Protein AF-A0A416ZIV7-F1 (afdb_monomer_lite)

Radius of gyration: 24.16 Å; chains: 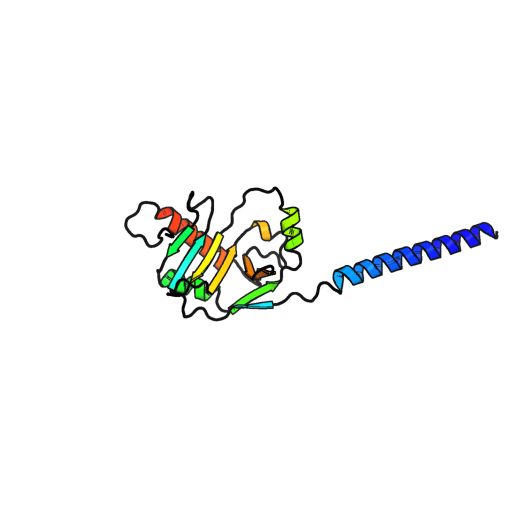1; bounding box: 69×26×75 Å

Secondary structure (DSSP, 8-state):
-HHHHHHHHHHHHHHHHHHHHHHHHHHHHHTSS-PPPEEE----TTEEEEEEE-TTTT-TT-EEEE--HHHHHHHHHHHTT-EEEE-TTHHHHHHHTTT------EEEEEEETTS-EEEEEEE-GGGTTTSGGG--EEEEETTEEEEE-S--HHHHHHHHHHHHHHHHTTT-TT-SSB---

Sequence (181 aa):
MGAERTLKKVLMIVLAIFVAAAVLVFVLTHLFRGEPRTLELGSFETAATLQIDNYPVLGPDGTRQTDDPDHIDRARAILEHATFVEWLDYDQYQKDQIGMCGGYFTGLTLYDATGKELVSVTYNPGYSDYAPNGSSVALFDGRLAYVMQGDQEELIRFADECVEEARAENGQSTNLWRFVD

pLDDT: mean 88.66, std 11.07, range [47.28, 98.5]

Foldseek 3Di:
DVVVVVVVVVVVVVVVVVVVVVVVVVCVVPVPLDAWDKDFAAAPVQFQKKKKAWPPLLHDLRIKMARDVVLVVLVRVLRHRWMWTWFSCVVVVVVVCVPVPDFTKMKIWTAGPVRHTRFIKMFGQVCQVRGPPSFRIWGDDPPIIIGTDDDCVSVVVSRVVVSVVSSVCVPPDPCSIDRDD

Structure (mmCIF, N/CA/C/O backbone):
data_AF-A0A416ZIV7-F1
#
_entry.id   AF-A0A416ZIV7-F1
#
loop_
_atom_site.group_PDB
_atom_site.id
_atom_site.type_symbol
_atom_site.label_atom_id
_atom_site.label_alt_id
_atom_site.label_comp_id
_atom_site.label_asym_id
_atom_site.label_entity_id
_atom_site.label_seq_id
_atom_site.pdbx_PDB_ins_code
_atom_site.Cartn_x
_atom_site.Cartn_y
_atom_site.Cartn_z
_atom_site.occupancy
_atom_site.B_iso_or_equiv
_atom_site.auth_seq_id
_atom_site.auth_comp_id
_atom_site.auth_asym_id
_atom_site.auth_atom_id
_atom_site.pdbx_PDB_model_num
ATOM 1 N N . MET A 1 1 ? 52.332 2.031 -46.825 1.00 60.19 1 MET A N 1
ATOM 2 C CA . MET A 1 1 ? 50.950 2.427 -47.201 1.00 60.19 1 MET A CA 1
ATOM 3 C C . MET A 1 1 ? 49.899 1.315 -47.067 1.00 60.19 1 MET A C 1
ATOM 5 O O . MET A 1 1 ? 48.772 1.639 -46.719 1.00 60.19 1 MET A O 1
ATOM 9 N N . GLY A 1 2 ? 50.208 0.031 -47.317 1.00 71.00 2 GLY A N 1
ATOM 10 C CA . GLY A 1 2 ? 49.221 -1.065 -47.214 1.00 71.00 2 GLY A CA 1
ATOM 11 C C . GLY A 1 2 ? 48.802 -1.437 -45.782 1.00 71.00 2 GLY A C 1
ATOM 12 O O . GLY A 1 2 ? 4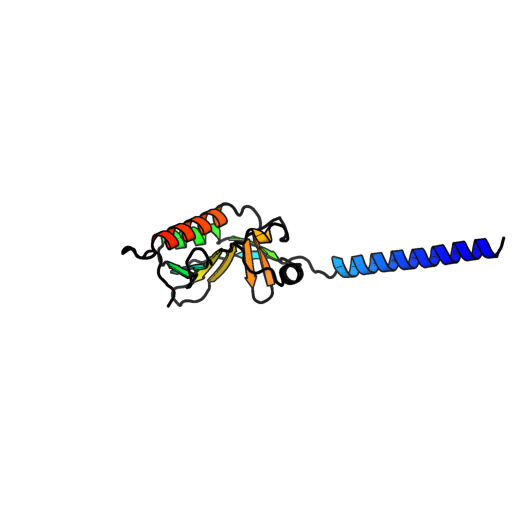7.612 -1.522 -45.503 1.00 71.00 2 GLY A O 1
ATOM 13 N N . ALA A 1 3 ? 49.761 -1.582 -44.861 1.00 72.75 3 ALA A N 1
ATOM 14 C CA . ALA A 1 3 ? 49.501 -2.025 -43.484 1.00 72.75 3 ALA A CA 1
ATOM 15 C C . ALA A 1 3 ? 48.630 -1.049 -42.669 1.00 72.75 3 ALA A C 1
ATOM 17 O O . ALA A 1 3 ? 47.705 -1.472 -41.987 1.00 72.75 3 ALA A O 1
ATOM 18 N N . GLU A 1 4 ? 48.859 0.261 -42.799 1.00 81.62 4 GLU A N 1
ATOM 19 C CA . GLU A 1 4 ? 48.069 1.294 -42.110 1.00 81.62 4 GLU A CA 1
ATOM 20 C C . GLU A 1 4 ? 46.610 1.333 -42.600 1.00 81.62 4 GLU A C 1
ATOM 22 O O . GLU A 1 4 ? 45.676 1.494 -41.815 1.00 81.62 4 GLU A O 1
ATOM 27 N N . ARG A 1 5 ? 46.395 1.120 -43.906 1.00 81.94 5 ARG A N 1
ATOM 28 C CA . ARG A 1 5 ? 45.055 1.028 -44.500 1.00 81.94 5 ARG A CA 1
ATOM 29 C C . ARG A 1 5 ? 44.322 -0.229 -44.027 1.00 81.94 5 ARG A C 1
ATOM 31 O O . ARG A 1 5 ? 43.118 -0.169 -43.791 1.00 81.94 5 ARG A O 1
ATOM 38 N N . THR A 1 6 ? 45.032 -1.345 -43.875 1.00 86.88 6 THR A N 1
ATOM 39 C CA . THR A 1 6 ? 44.481 -2.587 -43.315 1.00 86.88 6 THR A CA 1
ATOM 40 C C . THR A 1 6 ? 44.135 -2.422 -41.837 1.00 86.88 6 THR A C 1
ATOM 42 O O . THR A 1 6 ? 43.030 -2.776 -41.442 1.00 86.88 6 THR A O 1
ATOM 45 N N . LEU A 1 7 ? 45.012 -1.803 -41.040 1.00 86.56 7 LEU A N 1
ATOM 46 C CA . LEU A 1 7 ? 44.772 -1.545 -39.618 1.00 86.56 7 LEU A CA 1
ATOM 47 C C . LEU A 1 7 ? 43.540 -0.656 -39.392 1.00 86.56 7 LEU A C 1
ATOM 49 O O . LEU A 1 7 ? 42.689 -0.992 -38.573 1.00 86.56 7 LEU A O 1
ATOM 53 N N . LYS A 1 8 ? 43.389 0.427 -40.168 1.00 86.81 8 LYS A N 1
ATOM 54 C CA . LYS A 1 8 ? 42.203 1.305 -40.110 1.00 86.81 8 LYS A CA 1
ATOM 55 C C . LYS A 1 8 ? 40.904 0.556 -40.430 1.00 86.81 8 LYS A C 1
ATOM 57 O O . LYS A 1 8 ? 39.900 0.768 -39.757 1.00 86.81 8 LYS A O 1
ATOM 62 N N . LYS A 1 9 ? 40.925 -0.348 -41.417 1.00 87.44 9 LYS A N 1
ATOM 63 C CA . LYS A 1 9 ? 39.764 -1.188 -41.763 1.00 87.44 9 LYS A CA 1
ATOM 64 C C . LYS A 1 9 ? 39.413 -2.172 -40.650 1.00 87.44 9 LYS A C 1
ATOM 66 O O . LYS A 1 9 ? 38.244 -2.282 -40.301 1.00 87.44 9 LYS A O 1
ATOM 71 N N . VAL A 1 10 ? 40.410 -2.855 -40.086 1.00 88.62 10 VAL A N 1
ATOM 72 C CA . VAL A 1 10 ? 40.201 -3.787 -38.968 1.00 88.62 10 VAL A CA 1
ATOM 73 C C . VAL A 1 10 ? 39.629 -3.047 -37.760 1.00 88.62 10 VAL A C 1
ATOM 75 O O . VAL A 1 10 ? 38.642 -3.498 -37.191 1.00 88.62 10 VAL A O 1
ATOM 78 N N . LEU A 1 11 ? 40.173 -1.873 -37.427 1.00 91.12 11 LEU A N 1
ATOM 79 C CA . LEU A 1 11 ? 39.678 -1.055 -36.320 1.00 91.12 11 LEU A CA 1
ATOM 80 C C . LEU A 1 11 ? 38.223 -0.611 -36.531 1.00 91.12 11 LEU A C 1
ATOM 82 O O . LEU A 1 11 ? 37.420 -0.716 -35.610 1.00 91.12 11 LEU A O 1
ATOM 86 N N . MET A 1 12 ? 37.864 -0.166 -37.740 1.00 91.44 12 MET A N 1
ATOM 87 C CA . MET A 1 12 ? 36.476 0.181 -38.070 1.00 91.44 12 MET A CA 1
ATOM 88 C C . MET A 1 12 ? 35.523 -1.009 -37.930 1.00 91.44 12 MET A C 1
ATOM 90 O O . MET A 1 12 ? 34.422 -0.837 -37.418 1.00 91.44 12 MET A O 1
ATOM 94 N N . ILE A 1 13 ? 35.930 -2.203 -38.372 1.00 93.00 13 ILE A N 1
ATOM 95 C CA . ILE A 1 13 ? 35.107 -3.417 -38.260 1.00 93.00 13 ILE A CA 1
ATOM 96 C C . ILE A 1 13 ? 34.904 -3.783 -36.790 1.00 93.00 13 ILE A C 1
ATOM 98 O O . ILE A 1 13 ? 33.777 -4.032 -36.374 1.00 93.00 13 ILE A O 1
ATOM 102 N N . VAL A 1 14 ? 35.975 -3.769 -35.993 1.00 92.31 14 VAL A N 1
ATOM 103 C CA . VAL A 1 14 ? 35.899 -4.043 -34.553 1.00 92.31 14 VAL A CA 1
ATOM 104 C C . VAL A 1 14 ? 34.982 -3.031 -33.865 1.00 92.31 14 VAL A C 1
ATOM 106 O O . VAL A 1 14 ? 34.086 -3.433 -33.128 1.00 92.31 14 VAL A O 1
ATOM 109 N N . LEU A 1 15 ? 35.129 -1.735 -34.159 1.00 94.38 15 LEU A N 1
ATOM 110 C CA . LEU A 1 15 ? 34.261 -0.693 -33.610 1.00 94.38 15 LEU A CA 1
ATOM 111 C C . LEU A 1 15 ? 32.791 -0.911 -33.995 1.00 94.38 15 LEU A C 1
ATOM 113 O O . LEU A 1 15 ? 31.919 -0.818 -33.138 1.00 94.38 15 LEU A O 1
ATOM 117 N N . ALA A 1 16 ? 32.510 -1.243 -35.258 1.00 93.75 16 ALA A N 1
ATOM 118 C CA . ALA A 1 16 ? 31.152 -1.516 -35.720 1.00 93.75 16 ALA A CA 1
ATOM 119 C C . ALA A 1 16 ? 30.525 -2.721 -35.000 1.00 93.75 16 ALA A C 1
ATOM 121 O O . ALA A 1 16 ? 29.353 -2.668 -34.637 1.00 93.75 16 ALA A O 1
ATOM 122 N N . ILE A 1 17 ? 31.307 -3.774 -34.739 1.00 94.25 17 ILE A N 1
ATOM 123 C CA . ILE A 1 17 ? 30.858 -4.938 -33.962 1.00 94.25 17 ILE A CA 1
ATOM 124 C C . ILE A 1 17 ? 30.543 -4.534 -32.518 1.00 94.25 17 ILE A C 1
ATOM 126 O O . ILE A 1 17 ? 29.489 -4.903 -32.010 1.00 94.25 17 ILE A O 1
ATOM 130 N N . PHE A 1 18 ? 31.410 -3.751 -31.868 1.00 94.19 18 PHE A N 1
ATOM 131 C CA . PHE A 1 18 ? 31.161 -3.271 -30.505 1.00 94.19 18 PHE A CA 1
ATOM 132 C C . PHE A 1 18 ? 29.899 -2.412 -30.417 1.00 94.19 18 PHE A C 1
ATOM 134 O O . PHE A 1 18 ? 29.087 -2.612 -29.517 1.00 94.19 18 PHE A O 1
ATOM 141 N N . VAL A 1 19 ? 29.701 -1.497 -31.369 1.00 93.69 19 VAL A N 1
ATOM 142 C CA . VAL A 1 19 ? 28.487 -0.674 -31.436 1.00 93.69 19 VAL A CA 1
ATOM 143 C C . VAL A 1 19 ? 27.255 -1.553 -31.652 1.00 93.69 19 VAL A C 1
ATOM 145 O O . VAL A 1 19 ? 26.279 -1.411 -30.923 1.00 93.69 19 VAL A O 1
ATOM 148 N N . ALA A 1 20 ? 27.301 -2.500 -32.591 1.00 93.31 20 ALA A N 1
ATOM 149 C CA . ALA A 1 20 ? 26.186 -3.409 -32.848 1.00 93.31 20 ALA A CA 1
ATOM 150 C C . ALA A 1 20 ? 25.850 -4.280 -31.626 1.00 93.31 20 ALA A C 1
ATOM 152 O O . ALA A 1 20 ? 24.677 -4.459 -31.312 1.00 93.31 20 ALA A O 1
ATOM 153 N N . ALA A 1 21 ? 26.859 -4.776 -30.905 1.00 91.44 21 ALA A N 1
ATOM 154 C CA . ALA A 1 21 ? 26.667 -5.540 -29.677 1.00 91.44 21 ALA A CA 1
ATOM 155 C C . ALA A 1 21 ? 26.062 -4.682 -28.556 1.00 91.44 21 ALA A C 1
ATOM 157 O O . ALA A 1 21 ? 25.136 -5.130 -27.888 1.00 91.44 21 ALA A O 1
ATOM 158 N N . ALA A 1 22 ? 26.525 -3.441 -28.379 1.00 88.25 22 ALA A N 1
ATOM 159 C CA . ALA A 1 22 ? 25.962 -2.519 -27.394 1.00 88.25 22 ALA A CA 1
ATOM 160 C C . ALA A 1 22 ? 24.497 -2.175 -27.706 1.00 88.25 22 ALA A C 1
ATOM 162 O O . ALA A 1 22 ? 23.656 -2.205 -26.811 1.00 88.25 22 ALA A O 1
ATOM 163 N N . VAL A 1 23 ? 24.172 -1.921 -28.980 1.00 87.94 23 VAL A N 1
ATOM 164 C CA . VAL A 1 23 ? 22.788 -1.699 -29.427 1.00 87.94 23 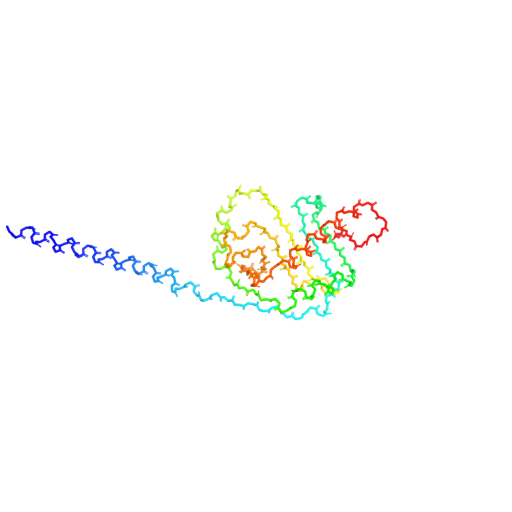VAL A CA 1
ATOM 165 C C . VAL A 1 23 ? 21.943 -2.950 -29.216 1.00 87.94 23 VAL A C 1
ATOM 167 O O . VAL A 1 23 ? 20.822 -2.846 -28.732 1.00 87.94 23 VAL A O 1
ATOM 170 N N . LEU A 1 24 ? 22.471 -4.135 -29.526 1.00 86.38 24 LEU A N 1
ATOM 171 C CA . LEU A 1 24 ? 21.759 -5.389 -29.306 1.00 86.38 24 LEU A CA 1
ATOM 172 C C . LEU A 1 24 ? 21.481 -5.615 -27.818 1.00 86.38 24 LEU A C 1
ATOM 174 O O . LEU A 1 24 ? 20.365 -5.971 -27.473 1.00 86.38 24 LEU A O 1
ATOM 178 N N . VAL A 1 25 ? 22.449 -5.368 -26.936 1.00 84.06 25 VAL A N 1
ATOM 179 C CA . VAL A 1 25 ? 22.246 -5.448 -25.482 1.00 84.06 25 VAL A CA 1
ATOM 180 C C . VAL A 1 25 ? 21.217 -4.418 -25.023 1.00 84.06 25 VAL A C 1
ATOM 182 O O . VAL A 1 25 ? 20.326 -4.764 -24.256 1.00 84.06 25 VAL A O 1
ATOM 185 N N . PHE A 1 26 ? 21.280 -3.180 -25.516 1.00 80.62 26 PHE A N 1
ATOM 186 C CA . PHE A 1 26 ? 20.286 -2.148 -25.216 1.00 80.62 26 PHE A CA 1
ATOM 187 C C . PHE A 1 26 ? 18.874 -2.584 -25.634 1.00 80.62 26 PHE A C 1
ATOM 189 O O . PHE A 1 26 ? 17.956 -2.552 -24.823 1.00 80.62 26 PHE A O 1
ATOM 196 N N . VAL A 1 27 ? 18.710 -3.086 -26.860 1.00 77.56 27 VAL A N 1
ATOM 197 C CA . VAL A 1 27 ? 17.438 -3.628 -27.360 1.00 77.56 27 VAL A CA 1
ATOM 198 C C . VAL A 1 27 ? 16.994 -4.833 -26.529 1.00 77.56 27 VAL A C 1
ATOM 200 O O . VAL A 1 27 ? 15.846 -4.896 -26.108 1.00 77.56 27 VAL A O 1
ATOM 203 N N . LEU A 1 28 ? 17.893 -5.770 -26.231 1.00 76.44 28 LEU A N 1
ATOM 204 C CA . LEU A 1 28 ? 17.561 -6.959 -25.448 1.00 76.44 28 LEU A CA 1
ATOM 205 C C . LEU A 1 28 ? 17.119 -6.609 -24.022 1.00 76.44 28 LEU A C 1
ATOM 207 O O . LEU A 1 28 ? 16.232 -7.256 -23.480 1.00 76.44 28 LEU A O 1
ATOM 211 N N . THR A 1 29 ? 17.709 -5.575 -23.428 1.00 69.12 29 THR A N 1
ATOM 212 C CA . THR A 1 29 ? 17.412 -5.155 -22.051 1.00 69.12 29 THR A CA 1
ATOM 213 C C . THR A 1 29 ? 16.216 -4.217 -21.944 1.00 69.12 29 THR A C 1
ATOM 215 O O . THR A 1 29 ? 15.511 -4.276 -20.946 1.00 69.12 29 THR A O 1
ATOM 218 N N . HIS A 1 30 ? 15.959 -3.366 -22.939 1.00 66.25 30 HIS A N 1
ATOM 219 C CA . HIS A 1 30 ? 14.890 -2.364 -22.866 1.00 66.25 30 HIS A CA 1
ATOM 220 C C . HIS A 1 30 ? 13.619 -2.800 -23.599 1.00 66.25 30 HIS A C 1
ATOM 222 O O . HIS A 1 30 ? 12.524 -2.489 -23.151 1.00 66.25 30 HIS A O 1
ATOM 228 N N . LEU A 1 31 ? 13.744 -3.539 -24.704 1.00 65.19 31 LEU A N 1
ATOM 229 C CA . LEU A 1 31 ? 12.612 -3.892 -25.569 1.00 65.19 31 LEU A CA 1
ATOM 230 C C . LEU A 1 31 ? 11.917 -5.196 -25.137 1.00 65.19 31 LEU A C 1
ATOM 232 O O . LEU A 1 31 ? 10.744 -5.384 -25.438 1.00 65.19 31 LEU A O 1
ATOM 236 N N . PHE A 1 32 ? 12.605 -6.078 -24.399 1.00 63.88 32 PHE A N 1
ATOM 237 C CA . PHE A 1 32 ? 12.021 -7.317 -23.852 1.00 63.88 32 PHE A CA 1
ATOM 238 C C . PHE A 1 32 ? 11.562 -7.206 -22.395 1.00 63.88 32 PHE A C 1
ATOM 240 O O . PHE A 1 32 ? 11.036 -8.179 -21.862 1.00 63.88 32 PHE A O 1
ATOM 247 N N . ARG A 1 33 ? 11.734 -6.046 -21.747 1.00 67.12 33 ARG A N 1
ATOM 248 C CA . ARG A 1 33 ? 11.276 -5.823 -20.364 1.00 67.12 33 ARG A CA 1
ATOM 249 C C . ARG A 1 33 ? 9.747 -5.842 -20.215 1.00 67.12 33 ARG A C 1
ATOM 251 O O . ARG A 1 33 ? 9.264 -5.946 -19.096 1.00 67.12 33 ARG A O 1
ATOM 258 N N . GLY A 1 34 ? 9.009 -5.827 -21.330 1.00 71.38 34 GLY A N 1
ATOM 259 C CA . GLY A 1 34 ? 7.554 -5.700 -21.337 1.00 71.38 34 GLY A CA 1
ATOM 260 C C . GLY A 1 34 ? 7.123 -4.280 -20.976 1.00 71.38 34 GLY A C 1
ATOM 261 O O . GLY A 1 34 ? 7.896 -3.507 -20.410 1.00 71.38 34 GLY A O 1
ATOM 262 N N . GLU A 1 35 ? 5.901 -3.910 -21.344 1.00 82.94 35 GLU A N 1
ATOM 263 C CA . GLU A 1 35 ? 5.312 -2.685 -20.805 1.00 82.94 35 GLU A CA 1
ATOM 264 C C . GLU A 1 35 ? 4.870 -2.942 -19.357 1.00 82.94 35 GLU A C 1
ATOM 266 O O . GLU A 1 35 ? 4.320 -4.017 -19.086 1.00 82.94 35 GLU A O 1
ATOM 271 N N . PRO A 1 36 ? 5.109 -1.996 -18.427 1.00 89.25 36 PRO A N 1
ATOM 272 C CA . PRO A 1 36 ? 4.627 -2.124 -17.061 1.00 89.25 36 PRO A CA 1
ATOM 273 C C . PRO A 1 36 ? 3.116 -2.338 -17.047 1.00 89.25 36 PRO A C 1
ATOM 275 O O . PRO A 1 36 ? 2.371 -1.602 -17.698 1.00 89.25 36 PRO A O 1
ATOM 278 N N . ARG A 1 37 ? 2.647 -3.329 -16.291 1.00 93.12 37 ARG A N 1
ATOM 279 C CA . ARG A 1 37 ? 1.209 -3.535 -16.112 1.00 93.12 37 ARG A CA 1
ATOM 280 C C . ARG A 1 37 ? 0.618 -2.452 -15.219 1.00 93.12 37 ARG A C 1
ATOM 282 O O . ARG A 1 37 ? 1.233 -2.046 -14.237 1.00 93.12 37 ARG A O 1
ATOM 289 N N . THR A 1 38 ? -0.605 -2.046 -15.527 1.00 94.69 38 THR A N 1
ATOM 290 C CA . THR A 1 38 ? -1.406 -1.165 -14.674 1.00 94.69 38 THR A CA 1
ATOM 291 C C . THR A 1 38 ? -2.454 -1.990 -13.937 1.00 94.69 38 THR A C 1
ATOM 293 O O . THR A 1 38 ? -3.080 -2.871 -14.527 1.00 94.69 38 THR A O 1
ATOM 296 N N . LEU A 1 39 ? -2.629 -1.703 -12.652 1.00 95.00 39 LEU A N 1
ATOM 297 C CA . LEU A 1 39 ? -3.641 -2.284 -11.782 1.00 95.00 39 LEU A CA 1
ATOM 298 C C . LEU A 1 39 ? -4.507 -1.150 -11.236 1.00 95.00 39 LEU A C 1
ATOM 300 O O . LEU A 1 39 ? -4.010 -0.290 -10.519 1.00 95.00 39 LEU A O 1
ATOM 304 N N . GLU A 1 40 ? -5.793 -1.150 -11.563 1.00 97.12 40 GLU A N 1
ATOM 305 C CA . GLU A 1 40 ? -6.770 -0.256 -10.938 1.00 97.12 40 GLU A CA 1
ATOM 306 C C . GLU A 1 40 ? -7.501 -1.025 -9.842 1.00 97.12 40 GLU A C 1
ATOM 308 O O . GLU A 1 40 ? -8.036 -2.111 -10.086 1.00 97.12 40 GLU A O 1
ATOM 313 N N . LEU A 1 41 ? -7.496 -0.483 -8.625 1.00 97.00 41 LEU A N 1
ATOM 314 C CA . LEU A 1 41 ? -8.197 -1.096 -7.508 1.00 97.00 41 LEU A CA 1
ATOM 315 C C . LEU A 1 41 ? -9.713 -0.966 -7.678 1.00 97.00 41 LEU A C 1
ATOM 317 O O . LEU A 1 41 ? -10.240 0.071 -8.088 1.00 97.00 41 LEU A O 1
ATOM 321 N N . GLY A 1 42 ? -10.406 -2.060 -7.364 1.00 96.19 42 GLY A N 1
ATOM 322 C CA . GLY A 1 42 ? -11.861 -2.133 -7.385 1.00 96.19 42 GLY A CA 1
ATOM 323 C C . GLY A 1 42 ? -12.501 -1.522 -6.139 1.00 96.19 42 GLY A C 1
ATOM 324 O O . GLY A 1 42 ? -11.898 -0.727 -5.426 1.00 96.19 42 GLY A O 1
ATOM 325 N N . SER A 1 43 ? -13.745 -1.923 -5.887 1.00 95.88 43 SER A N 1
ATOM 326 C CA . SER A 1 43 ? -14.472 -1.569 -4.668 1.00 95.88 43 SER A CA 1
ATOM 327 C C . SER A 1 43 ? -14.154 -2.537 -3.526 1.00 95.88 43 SER A C 1
ATOM 329 O O . SER A 1 43 ? -13.963 -3.736 -3.752 1.00 95.88 43 SER A O 1
ATOM 331 N N . PHE A 1 44 ? -14.177 -2.022 -2.298 1.00 97.56 44 PHE A N 1
ATOM 332 C CA . PHE A 1 44 ? -13.981 -2.765 -1.058 1.00 97.56 44 PHE A CA 1
ATOM 333 C C . PHE A 1 44 ? -15.219 -2.670 -0.147 1.00 97.56 44 PHE A C 1
ATOM 335 O O . PHE A 1 44 ? -15.095 -2.637 1.072 1.00 97.56 44 PHE A O 1
ATOM 342 N N . GLU A 1 45 ? -16.428 -2.644 -0.723 1.00 95.62 45 GLU A N 1
ATOM 343 C CA . GLU A 1 45 ? -17.716 -2.563 -0.001 1.00 95.62 45 GLU A CA 1
ATOM 344 C C . GLU A 1 45 ? -17.910 -3.597 1.117 1.00 95.62 45 GLU A C 1
ATOM 346 O O . GLU A 1 45 ? -18.675 -3.361 2.049 1.00 95.62 45 GLU A O 1
ATOM 351 N N . THR A 1 46 ? -17.237 -4.745 1.036 1.00 97.50 46 THR A N 1
ATOM 352 C CA . THR A 1 46 ? -17.313 -5.804 2.049 1.00 97.50 46 THR A CA 1
ATOM 353 C C . THR A 1 46 ? -16.286 -5.657 3.169 1.00 97.50 46 THR A C 1
ATOM 355 O O . THR A 1 46 ? -16.209 -6.551 4.013 1.00 97.50 46 THR A O 1
ATOM 358 N N . ALA A 1 47 ? -15.465 -4.602 3.162 1.00 98.06 47 ALA A N 1
ATOM 359 C CA . ALA A 1 47 ? -14.459 -4.384 4.192 1.00 98.06 47 ALA A CA 1
ATOM 360 C C . ALA A 1 47 ? -15.123 -4.229 5.565 1.00 98.06 47 ALA A C 1
ATOM 362 O O . ALA A 1 47 ? -16.092 -3.491 5.726 1.00 98.06 47 ALA A O 1
ATOM 363 N N . ALA A 1 48 ? -14.591 -4.956 6.539 1.00 97.88 48 ALA A N 1
ATOM 364 C CA . ALA A 1 48 ? -15.109 -5.017 7.901 1.00 97.88 48 ALA A CA 1
ATOM 365 C C . ALA A 1 48 ? -14.027 -4.774 8.958 1.00 97.88 48 ALA A C 1
ATOM 367 O O . ALA A 1 48 ? -14.363 -4.448 10.091 1.00 97.88 48 ALA A O 1
ATOM 368 N N . THR A 1 49 ? -12.752 -4.910 8.587 1.00 97.94 49 THR A N 1
ATOM 369 C CA . THR A 1 49 ? -11.617 -4.684 9.482 1.00 97.94 49 THR A CA 1
ATOM 370 C C . THR A 1 49 ? -10.498 -3.982 8.721 1.00 97.94 49 THR A C 1
ATOM 372 O O . THR A 1 49 ? -10.164 -4.367 7.596 1.00 97.94 49 THR A O 1
ATOM 375 N N . LEU A 1 50 ? -9.896 -2.979 9.355 1.00 97.94 50 LEU A N 1
ATOM 376 C CA . LEU A 1 50 ? -8.648 -2.354 8.931 1.00 97.94 50 LEU A CA 1
ATOM 377 C C . LEU A 1 50 ? -7.522 -2.817 9.856 1.00 97.94 50 LEU A C 1
ATOM 379 O O . LEU A 1 50 ? -7.628 -2.708 11.074 1.00 97.94 50 LEU A O 1
ATOM 383 N N . GLN A 1 51 ? -6.431 -3.303 9.279 1.00 96.88 51 GLN A N 1
ATOM 384 C CA . GLN A 1 51 ? -5.198 -3.619 9.984 1.00 96.88 51 GLN A CA 1
ATOM 385 C C . GLN A 1 51 ? -4.106 -2.624 9.616 1.00 96.88 51 GLN A C 1
ATOM 387 O O . GLN A 1 51 ? -3.977 -2.240 8.452 1.00 96.88 51 GLN A O 1
ATOM 392 N N . ILE A 1 52 ? -3.286 -2.286 10.605 1.00 95.31 52 ILE A N 1
ATOM 393 C CA . ILE A 1 52 ? -2.006 -1.624 10.414 1.00 95.31 52 ILE A CA 1
ATOM 394 C C . ILE A 1 52 ? -0.863 -2.482 10.935 1.00 95.31 52 ILE A C 1
ATOM 396 O O . ILE A 1 52 ? -0.965 -3.104 11.994 1.00 95.31 52 ILE A O 1
ATOM 400 N N . ASP A 1 53 ? 0.248 -2.441 10.214 1.00 92.38 53 ASP A N 1
ATOM 401 C CA . ASP A 1 53 ? 1.493 -3.110 10.564 1.00 92.38 53 ASP A CA 1
ATOM 402 C C . ASP A 1 53 ? 2.604 -2.058 10.591 1.00 92.38 53 ASP A C 1
ATOM 404 O O . ASP A 1 53 ? 2.939 -1.484 9.560 1.00 92.38 53 ASP A O 1
ATOM 408 N N . ASN A 1 54 ? 3.189 -1.772 11.751 1.00 90.38 54 ASN A N 1
ATOM 409 C CA . ASN A 1 54 ? 4.344 -0.887 11.855 1.00 90.38 54 ASN A CA 1
ATOM 410 C C . ASN A 1 54 ? 5.284 -1.328 12.982 1.00 90.38 54 ASN A C 1
ATOM 412 O O . ASN A 1 54 ? 4.991 -1.201 14.177 1.00 90.38 54 ASN A O 1
ATOM 416 N N . TYR A 1 55 ? 6.473 -1.773 12.579 1.00 75.12 55 TYR A N 1
ATOM 417 C CA . TYR A 1 55 ? 7.603 -1.982 13.473 1.00 75.12 55 TYR A CA 1
ATOM 418 C C . TYR A 1 55 ? 8.692 -0.938 13.171 1.00 75.12 55 TYR A C 1
ATOM 420 O O . TYR A 1 55 ? 9.090 -0.802 12.014 1.00 75.12 55 TYR A O 1
ATOM 428 N N . PRO A 1 56 ? 9.235 -0.224 14.178 1.00 76.50 56 PRO A N 1
ATOM 429 C CA . PRO A 1 56 ? 9.135 -0.510 15.613 1.00 76.50 56 PRO A CA 1
ATOM 430 C C . PRO A 1 56 ? 8.038 0.252 16.379 1.00 76.50 56 PRO A C 1
ATOM 432 O O . PRO A 1 56 ? 7.967 0.101 17.600 1.00 76.50 56 PRO A O 1
ATOM 435 N N . VAL A 1 57 ? 7.216 1.093 15.734 1.00 84.44 57 VAL A N 1
ATOM 436 C CA . VAL A 1 57 ? 6.368 2.063 16.459 1.00 84.44 57 VAL A CA 1
ATOM 437 C C . VAL A 1 57 ? 5.302 1.387 17.330 1.00 84.44 57 VAL A C 1
ATOM 439 O O . VAL A 1 57 ? 5.077 1.829 18.459 1.00 84.44 57 VAL A O 1
ATOM 442 N N . LEU A 1 58 ? 4.705 0.283 16.869 1.00 84.06 58 LEU A N 1
ATOM 443 C CA . LEU A 1 58 ? 3.651 -0.441 17.598 1.00 84.06 58 LEU A CA 1
ATOM 444 C C . LEU A 1 58 ? 4.182 -1.509 18.573 1.00 84.06 58 LEU A C 1
ATOM 446 O O . LEU A 1 58 ? 3.403 -2.254 19.179 1.00 84.06 58 LEU A O 1
ATOM 450 N N . GLY A 1 59 ? 5.502 -1.562 18.779 1.00 74.94 59 GLY A N 1
ATOM 451 C CA . GLY A 1 59 ? 6.146 -2.512 19.682 1.00 74.94 59 GLY A CA 1
ATOM 452 C C . GLY A 1 59 ? 6.312 -3.920 19.085 1.00 74.94 59 GLY A C 1
ATOM 453 O O . GLY A 1 59 ? 6.239 -4.080 17.869 1.00 74.94 59 GLY A O 1
ATOM 454 N N . PRO A 1 60 ? 6.578 -4.945 19.920 1.00 73.19 60 PRO A N 1
ATOM 455 C CA . PRO A 1 60 ? 6.980 -6.284 19.469 1.00 73.19 60 PRO A CA 1
ATOM 456 C C . PRO A 1 60 ? 5.952 -7.002 18.594 1.00 73.19 60 PRO A C 1
ATOM 458 O O . PRO A 1 60 ? 6.343 -7.696 17.662 1.00 73.19 60 PRO A O 1
ATOM 461 N N . ASP A 1 61 ? 4.662 -6.812 18.876 1.00 75.75 61 ASP A N 1
ATOM 462 C CA . ASP A 1 61 ? 3.581 -7.439 18.108 1.00 75.75 61 ASP A CA 1
ATOM 463 C C . ASP A 1 61 ? 3.355 -6.732 16.761 1.00 75.75 61 ASP A C 1
ATOM 465 O O . ASP A 1 61 ? 2.747 -7.301 15.859 1.00 75.75 61 ASP A O 1
ATOM 469 N N . GLY A 1 62 ? 3.848 -5.490 16.616 1.00 83.38 62 GLY A N 1
ATOM 470 C CA . GLY A 1 62 ? 3.938 -4.732 15.361 1.00 83.38 62 GLY A CA 1
ATOM 471 C C . GLY A 1 62 ? 2.620 -4.420 14.649 1.00 83.38 62 GLY A C 1
ATOM 472 O O . GLY A 1 62 ? 2.641 -3.655 13.696 1.00 83.38 62 GLY A O 1
ATOM 473 N N . THR A 1 63 ? 1.497 -4.971 15.108 1.00 90.62 63 THR A N 1
ATOM 474 C CA . THR A 1 63 ? 0.257 -5.071 14.334 1.00 90.62 63 THR A CA 1
ATOM 475 C C . THR A 1 63 ? -0.945 -4.689 15.182 1.00 90.62 63 THR A C 1
ATOM 477 O O . THR A 1 63 ? -1.045 -5.105 16.343 1.00 90.62 63 THR A O 1
ATOM 480 N N . ARG A 1 64 ? -1.875 -3.912 14.624 1.00 92.31 64 ARG A N 1
ATOM 481 C CA . ARG A 1 64 ? -3.147 -3.548 15.265 1.00 92.31 64 ARG A CA 1
ATOM 482 C C . ARG A 1 64 ? -4.291 -3.601 14.264 1.00 92.31 64 ARG A C 1
ATOM 484 O O . ARG A 1 64 ? -4.085 -3.350 13.084 1.00 92.31 64 ARG A O 1
ATOM 491 N N . GLN A 1 65 ? -5.492 -3.900 14.742 1.00 94.12 65 GLN A N 1
ATOM 492 C CA . GLN A 1 65 ? -6.714 -3.935 13.940 1.00 94.12 65 GLN A CA 1
ATOM 493 C C . GLN A 1 65 ? -7.802 -3.049 14.533 1.00 94.12 65 GLN A C 1
ATOM 495 O O . GLN A 1 65 ? -7.888 -2.911 15.750 1.00 94.12 65 GLN A O 1
ATOM 500 N N . THR A 1 66 ? -8.671 -2.520 13.684 1.00 94.62 66 THR A N 1
ATOM 501 C CA . THR A 1 66 ? -9.890 -1.820 14.078 1.00 94.62 66 THR A CA 1
ATOM 502 C C . THR A 1 66 ? -11.069 -2.265 13.216 1.00 94.62 66 THR A C 1
ATOM 504 O O . THR A 1 66 ? -10.908 -2.533 12.025 1.00 94.62 66 THR A O 1
ATOM 507 N N . ASP A 1 67 ? -12.252 -2.336 13.829 1.00 95.56 67 ASP A N 1
ATOM 508 C CA . ASP A 1 67 ? -13.539 -2.489 13.131 1.00 95.56 67 ASP A CA 1
ATOM 509 C C . ASP A 1 67 ? -14.309 -1.156 13.100 1.00 95.56 67 ASP A C 1
ATOM 511 O O . ASP A 1 67 ? -15.521 -1.130 12.877 1.00 95.56 67 ASP A O 1
ATOM 515 N N . ASP A 1 68 ? -13.631 -0.046 13.408 1.00 95.00 68 ASP A N 1
ATOM 516 C CA . ASP A 1 68 ? -14.241 1.274 13.409 1.00 95.00 68 ASP A CA 1
ATOM 517 C C . ASP A 1 68 ? -14.658 1.674 11.982 1.00 95.00 68 ASP A C 1
ATOM 519 O O . ASP A 1 68 ? -13.813 1.719 11.078 1.00 95.00 68 ASP A O 1
ATOM 523 N N . PRO A 1 69 ? -15.953 1.957 11.746 1.00 95.31 69 PRO A N 1
ATOM 524 C CA . PRO A 1 69 ? -16.452 2.222 10.405 1.00 95.31 69 PRO A CA 1
ATOM 525 C C . PRO A 1 69 ? -15.855 3.493 9.797 1.00 95.31 69 PRO A C 1
ATOM 527 O O . PRO A 1 69 ? -15.634 3.512 8.591 1.00 95.31 69 PRO A O 1
ATOM 530 N N . ASP A 1 70 ? -15.532 4.517 10.596 1.00 96.00 70 ASP A N 1
ATOM 531 C CA . ASP A 1 70 ? -14.964 5.766 10.076 1.00 96.00 70 ASP A CA 1
ATOM 532 C C . ASP A 1 70 ? -13.553 5.529 9.507 1.00 96.00 70 ASP A C 1
ATOM 534 O O . ASP A 1 70 ? -13.221 6.016 8.421 1.00 96.00 70 ASP A O 1
ATOM 538 N N . HIS A 1 71 ? -12.737 4.721 10.191 1.00 97.25 71 HIS A N 1
ATOM 539 C CA . HIS A 1 71 ? -11.427 4.292 9.694 1.00 97.25 71 HIS A CA 1
ATOM 540 C C . HIS A 1 71 ? -11.526 3.446 8.426 1.00 97.25 71 HIS A C 1
ATOM 542 O O . HIS A 1 71 ? -10.774 3.664 7.472 1.00 97.25 71 HIS A O 1
ATOM 548 N N . ILE A 1 72 ? -12.454 2.489 8.403 1.00 98.19 72 ILE A N 1
ATOM 549 C CA . ILE A 1 72 ? -12.658 1.608 7.250 1.00 98.19 72 ILE A CA 1
ATOM 550 C C . ILE A 1 72 ? -13.133 2.420 6.045 1.00 98.19 72 ILE A C 1
ATOM 552 O O . ILE A 1 72 ? -12.548 2.308 4.969 1.00 98.19 72 ILE A O 1
ATOM 556 N N . ASP A 1 73 ? -14.139 3.277 6.209 1.00 98.12 73 ASP A N 1
ATOM 557 C CA . ASP A 1 73 ? -14.679 4.086 5.117 1.00 98.12 73 ASP A CA 1
ATOM 558 C C . ASP A 1 73 ? -13.647 5.081 4.581 1.00 98.12 73 ASP A C 1
ATOM 560 O O . ASP A 1 73 ? -13.568 5.292 3.369 1.00 98.12 73 ASP A O 1
ATOM 564 N N . ARG A 1 74 ? -12.789 5.635 5.445 1.00 98.00 74 ARG A N 1
ATOM 565 C CA . ARG A 1 74 ? -11.682 6.491 5.008 1.00 98.00 74 ARG A CA 1
ATOM 566 C C . ARG A 1 74 ? -10.612 5.713 4.244 1.00 98.00 74 ARG A C 1
ATOM 568 O O . ARG A 1 74 ? -10.189 6.164 3.182 1.00 98.00 74 ARG A O 1
ATOM 575 N N . ALA A 1 75 ? -10.210 4.537 4.729 1.00 98.00 75 ALA A N 1
ATOM 576 C CA . ALA A 1 75 ? -9.271 3.669 4.019 1.00 98.00 75 ALA A CA 1
ATOM 577 C C . ALA A 1 75 ? -9.809 3.281 2.633 1.00 98.00 75 ALA A C 1
ATOM 579 O O . ALA A 1 75 ? -9.089 3.355 1.636 1.00 98.00 75 ALA A O 1
ATOM 580 N N . ARG A 1 76 ? -11.097 2.929 2.558 1.00 98.19 76 ARG A N 1
ATOM 581 C CA . ARG A 1 76 ? -11.790 2.637 1.301 1.00 98.19 76 ARG A CA 1
ATOM 582 C C . ARG A 1 76 ? -11.800 3.840 0.369 1.00 98.19 76 ARG A C 1
ATOM 584 O O . ARG A 1 76 ? -11.407 3.693 -0.778 1.00 98.19 76 ARG A O 1
ATOM 591 N N . ALA A 1 77 ? -12.175 5.024 0.848 1.00 97.56 77 ALA A N 1
ATOM 592 C CA . ALA A 1 77 ? -12.230 6.230 0.021 1.00 97.56 77 ALA A CA 1
ATOM 593 C C . ALA A 1 77 ? -10.876 6.591 -0.618 1.00 97.56 77 ALA A C 1
ATOM 595 O O . ALA A 1 77 ? -10.847 7.123 -1.724 1.00 97.56 77 ALA A O 1
ATOM 596 N N . ILE A 1 78 ? -9.768 6.290 0.067 1.00 97.25 78 ILE A N 1
ATOM 597 C CA . ILE A 1 78 ? -8.405 6.525 -0.427 1.00 97.25 78 ILE A CA 1
ATOM 598 C C . ILE A 1 78 ? -7.971 5.446 -1.435 1.00 97.25 78 ILE A C 1
ATOM 600 O O . ILE A 1 78 ? -7.281 5.751 -2.408 1.00 97.25 78 ILE A O 1
ATOM 604 N N . LEU A 1 79 ? -8.318 4.179 -1.184 1.00 97.31 79 LEU A N 1
ATOM 605 C CA . LEU A 1 79 ? -7.810 3.033 -1.948 1.00 97.31 79 LEU A CA 1
ATOM 606 C C . LEU A 1 79 ? -8.698 2.627 -3.127 1.00 97.31 79 LEU A C 1
ATOM 608 O O . LEU A 1 79 ? -8.185 2.139 -4.133 1.00 97.31 79 LEU A O 1
ATOM 612 N N . GLU A 1 80 ? -10.016 2.783 -3.023 1.00 96.62 80 GLU A N 1
ATOM 613 C CA . GLU A 1 80 ? -10.933 2.488 -4.124 1.00 96.62 80 GLU A CA 1
ATOM 614 C C . GLU A 1 80 ? -10.576 3.381 -5.322 1.00 96.62 80 GLU A C 1
ATOM 616 O O . GLU A 1 80 ? -10.381 4.588 -5.190 1.00 96.62 80 GLU A O 1
ATOM 621 N N . HIS A 1 81 ? -10.454 2.778 -6.507 1.00 93.00 81 HIS A N 1
ATOM 622 C CA . HIS A 1 81 ? -10.026 3.446 -7.745 1.00 93.00 81 HIS A CA 1
ATOM 623 C C . HIS A 1 81 ? -8.576 3.959 -7.770 1.00 93.00 81 HIS A C 1
ATOM 625 O O . HIS A 1 81 ? -8.153 4.530 -8.781 1.00 93.00 81 HIS A O 1
ATOM 631 N N . ALA A 1 82 ? -7.780 3.720 -6.722 1.00 97.00 82 ALA A N 1
ATOM 632 C CA . ALA A 1 82 ? -6.352 3.988 -6.779 1.00 97.00 82 ALA A CA 1
ATOM 633 C C . ALA A 1 82 ? -5.707 3.144 -7.887 1.00 97.00 82 ALA A C 1
ATOM 635 O O . ALA A 1 82 ? -6.007 1.961 -8.076 1.00 97.00 82 ALA A O 1
ATOM 636 N N . THR A 1 83 ? -4.816 3.775 -8.646 1.00 97.62 83 THR A N 1
ATOM 637 C CA . THR A 1 83 ? -4.113 3.135 -9.757 1.00 97.62 83 THR A CA 1
ATOM 638 C C . THR A 1 83 ? -2.686 2.830 -9.346 1.00 97.62 83 THR A C 1
ATOM 640 O O . THR A 1 83 ? -1.997 3.682 -8.790 1.00 97.62 83 THR A O 1
ATOM 643 N N . PHE A 1 84 ? -2.218 1.637 -9.674 1.00 97.94 84 PHE A N 1
ATOM 644 C CA . PHE A 1 84 ? -0.852 1.207 -9.455 1.00 97.94 84 PHE A CA 1
ATOM 645 C C . PHE A 1 84 ? -0.204 0.787 -10.773 1.00 97.94 84 PHE A C 1
ATOM 647 O O . PHE A 1 84 ? -0.866 0.301 -11.691 1.00 97.94 84 PHE A O 1
ATOM 654 N N . VAL A 1 85 ? 1.112 0.958 -10.868 1.00 96.88 85 VAL A N 1
ATOM 655 C CA . VAL A 1 85 ? 1.918 0.484 -11.998 1.00 96.88 85 VAL A CA 1
ATOM 656 C C . VAL A 1 85 ? 2.944 -0.525 -11.520 1.00 96.88 85 VAL A C 1
ATOM 658 O O . VAL A 1 85 ? 3.510 -0.376 -10.443 1.00 96.88 85 VAL A O 1
ATOM 661 N N . GLU A 1 86 ? 3.214 -1.537 -12.329 1.00 96.06 86 GLU A N 1
ATOM 662 C CA . GLU A 1 86 ? 4.227 -2.537 -12.034 1.00 96.06 86 GLU A CA 1
ATOM 663 C C . GLU A 1 86 ? 5.615 -1.904 -11.873 1.00 96.06 86 GLU A C 1
ATOM 665 O O . GLU A 1 86 ? 6.109 -1.169 -12.735 1.00 96.06 86 GLU A O 1
ATOM 670 N N . TRP A 1 87 ? 6.274 -2.241 -10.770 1.00 95.56 87 TRP A N 1
ATOM 671 C CA . TRP A 1 87 ? 7.653 -1.884 -10.499 1.00 95.56 87 TRP A CA 1
ATOM 672 C C . TRP A 1 87 ? 8.579 -2.968 -11.057 1.00 95.56 87 TRP A C 1
ATOM 674 O O . TRP A 1 87 ? 9.025 -3.870 -10.351 1.00 95.56 87 TRP A O 1
ATOM 684 N N . LEU A 1 88 ? 8.886 -2.858 -12.353 1.00 92.25 88 LEU A N 1
ATOM 685 C CA . LEU A 1 88 ? 9.682 -3.848 -13.097 1.00 92.25 88 LEU A CA 1
ATOM 686 C C . LEU A 1 88 ? 11.072 -4.123 -12.495 1.00 92.25 88 LEU A C 1
ATOM 688 O O . LEU A 1 88 ? 11.609 -5.217 -12.653 1.00 92.25 88 LEU A O 1
ATOM 692 N N . ASP A 1 89 ? 11.655 -3.139 -11.810 1.00 90.88 89 ASP A N 1
ATOM 693 C CA . ASP A 1 89 ? 12.988 -3.230 -11.207 1.00 90.88 89 ASP A CA 1
ATOM 694 C C . ASP A 1 89 ? 12.958 -3.564 -9.701 1.00 90.88 89 ASP A C 1
ATOM 696 O O . ASP A 1 89 ? 13.992 -3.482 -9.034 1.00 90.88 89 ASP A O 1
ATOM 700 N N . TYR A 1 90 ? 11.811 -3.987 -9.153 1.00 92.50 90 TYR A N 1
ATOM 701 C CA . TYR A 1 90 ? 11.688 -4.333 -7.733 1.00 92.50 90 TYR A CA 1
ATOM 702 C C . TYR A 1 90 ? 12.642 -5.460 -7.303 1.00 92.50 90 TYR A C 1
ATOM 704 O O . TYR A 1 90 ? 13.275 -5.364 -6.255 1.00 92.50 90 TYR A O 1
ATOM 712 N N . ASP A 1 91 ? 12.845 -6.483 -8.140 1.00 90.44 91 ASP A N 1
ATOM 713 C CA . ASP A 1 91 ? 13.822 -7.554 -7.880 1.00 90.44 91 ASP A CA 1
ATOM 714 C C . ASP A 1 91 ? 15.256 -7.017 -7.737 1.00 90.44 91 ASP A C 1
ATOM 716 O O . ASP A 1 91 ? 16.078 -7.582 -7.010 1.00 90.44 91 ASP A O 1
ATOM 720 N N . GLN A 1 92 ? 15.592 -5.951 -8.471 1.00 88.81 92 GLN A N 1
ATOM 721 C CA . GLN A 1 92 ? 16.897 -5.306 -8.365 1.00 88.81 92 GLN A CA 1
ATOM 722 C C . GLN A 1 92 ? 16.973 -4.465 -7.094 1.00 88.81 92 GLN A C 1
ATOM 724 O O . GLN A 1 92 ? 17.939 -4.610 -6.349 1.00 88.81 92 GLN A O 1
ATOM 729 N N . TYR A 1 93 ? 15.930 -3.683 -6.802 1.00 89.88 93 TYR A N 1
ATOM 730 C CA . TYR A 1 93 ? 15.802 -2.976 -5.529 1.00 89.88 93 TYR A CA 1
ATOM 731 C C . TYR A 1 93 ? 16.019 -3.932 -4.351 1.00 89.88 93 TYR A C 1
ATOM 733 O O . TYR A 1 93 ? 16.884 -3.684 -3.516 1.00 89.88 93 TYR A O 1
ATOM 741 N N . GLN A 1 94 ? 15.333 -5.078 -4.327 1.00 88.75 94 GLN A N 1
ATOM 742 C CA . GLN A 1 94 ? 15.493 -6.073 -3.269 1.00 88.75 94 GLN A CA 1
ATOM 743 C C . GLN A 1 94 ? 16.943 -6.541 -3.117 1.00 88.75 94 GLN A C 1
ATOM 745 O O . GLN A 1 94 ? 17.417 -6.650 -1.989 1.00 88.75 94 GLN A O 1
ATOM 750 N N . LYS A 1 95 ? 17.665 -6.785 -4.223 1.00 89.94 95 LYS A N 1
ATOM 751 C CA . LYS A 1 95 ? 19.091 -7.166 -4.195 1.00 89.94 95 LYS A CA 1
ATOM 752 C C . LYS A 1 95 ? 19.972 -6.062 -3.625 1.00 89.94 95 LYS A C 1
ATOM 754 O O . LYS A 1 95 ? 20.875 -6.361 -2.847 1.00 89.94 95 LYS A O 1
ATOM 759 N N . ASP A 1 96 ? 19.697 -4.817 -3.994 1.00 87.38 96 ASP A N 1
ATOM 760 C CA . ASP A 1 96 ? 20.452 -3.651 -3.535 1.00 87.38 96 ASP A CA 1
ATOM 761 C C . ASP A 1 96 ? 20.195 -3.357 -2.048 1.00 87.38 96 ASP A C 1
ATOM 763 O O . ASP A 1 96 ? 21.065 -2.819 -1.365 1.00 87.38 96 ASP A O 1
ATOM 767 N N . GLN A 1 97 ? 19.036 -3.773 -1.524 1.00 85.00 97 GLN A N 1
ATOM 768 C CA . GLN A 1 97 ? 18.701 -3.684 -0.102 1.00 85.00 97 GLN A CA 1
ATOM 769 C C . GLN A 1 97 ? 19.168 -4.888 0.737 1.00 85.00 97 GLN A C 1
ATOM 771 O O . GLN A 1 97 ? 18.999 -4.876 1.958 1.00 85.00 97 GLN A O 1
ATOM 776 N N . ILE A 1 98 ? 19.770 -5.932 0.146 1.00 78.88 98 ILE A N 1
ATOM 777 C CA . ILE A 1 98 ? 20.243 -7.094 0.919 1.00 78.88 98 ILE A CA 1
ATOM 778 C C . ILE A 1 98 ? 21.263 -6.641 1.971 1.00 78.88 98 ILE A C 1
ATOM 780 O O . ILE A 1 98 ? 22.310 -6.078 1.659 1.00 78.88 98 ILE A O 1
ATOM 784 N N . GLY A 1 99 ? 20.976 -6.950 3.238 1.00 68.75 99 GLY A N 1
ATOM 785 C CA . GLY A 1 99 ? 21.828 -6.591 4.374 1.00 68.75 99 GLY A CA 1
ATOM 786 C C . GLY A 1 99 ? 21.538 -5.211 4.971 1.00 68.75 99 GLY A C 1
ATOM 787 O O . GLY A 1 99 ? 22.110 -4.887 6.012 1.00 68.75 99 GLY A O 1
ATOM 788 N N . MET A 1 100 ? 20.628 -4.430 4.380 1.00 69.56 100 MET A N 1
ATOM 789 C CA . MET A 1 100 ? 20.038 -3.270 5.043 1.00 69.56 100 MET A CA 1
ATOM 790 C C . MET A 1 100 ? 18.915 -3.754 5.967 1.00 69.56 100 MET A C 1
ATOM 792 O O . MET A 1 100 ? 17.824 -4.102 5.529 1.00 69.56 100 MET A O 1
ATOM 796 N N . CYS A 1 101 ? 19.213 -3.845 7.264 1.00 52.78 101 CYS A N 1
ATOM 797 C CA . CYS A 1 101 ? 18.228 -4.182 8.289 1.00 52.78 101 CYS A CA 1
ATOM 798 C C . CYS A 1 101 ? 17.656 -2.899 8.901 1.00 52.78 101 CYS A C 1
ATOM 800 O O . CYS A 1 101 ? 18.389 -2.143 9.540 1.00 52.78 101 CYS A O 1
ATOM 802 N N . GLY A 1 102 ? 16.343 -2.704 8.772 1.00 61.91 102 GLY A N 1
ATOM 803 C CA . GLY A 1 102 ? 15.609 -1.599 9.390 1.00 61.91 102 GLY A CA 1
ATOM 804 C C . GLY A 1 102 ? 15.134 -0.543 8.394 1.00 61.91 102 GLY A C 1
ATOM 805 O O . GLY A 1 102 ? 15.564 -0.498 7.248 1.00 61.91 102 GLY A O 1
ATOM 806 N N . GLY A 1 103 ? 14.206 0.292 8.849 1.00 68.62 103 GLY A N 1
ATOM 807 C CA . GLY A 1 103 ? 13.524 1.293 8.036 1.00 68.62 103 GLY A CA 1
ATOM 808 C C . GLY A 1 103 ? 12.089 1.453 8.518 1.00 68.62 103 GLY A C 1
ATOM 809 O O . GLY A 1 103 ? 11.521 0.519 9.081 1.00 68.62 103 GLY A O 1
ATOM 810 N N . TYR A 1 104 ? 11.529 2.647 8.349 1.00 79.50 104 TYR A N 1
ATOM 811 C CA . TYR A 1 104 ? 10.111 2.870 8.604 1.00 79.50 104 TYR A CA 1
ATOM 812 C C . TYR A 1 104 ? 9.311 2.235 7.468 1.00 79.50 104 TYR A C 1
ATOM 814 O O . TYR A 1 104 ? 9.571 2.529 6.302 1.00 79.50 104 TYR A O 1
ATOM 822 N N . PHE A 1 105 ? 8.353 1.380 7.799 1.00 88.69 105 PHE A N 1
ATOM 823 C CA . PHE A 1 105 ? 7.305 0.990 6.869 1.00 88.69 105 PHE A CA 1
ATOM 824 C C . PHE A 1 105 ? 5.992 0.847 7.631 1.00 88.69 105 PHE A C 1
ATOM 826 O O . PHE A 1 105 ? 5.990 0.450 8.798 1.00 88.69 105 PHE A O 1
ATOM 833 N N . THR A 1 106 ? 4.897 1.153 6.948 1.00 93.31 106 THR A N 1
ATOM 834 C CA . THR A 1 106 ? 3.542 0.965 7.458 1.00 93.31 106 THR A CA 1
ATOM 835 C C . THR A 1 106 ? 2.754 0.131 6.461 1.00 93.31 106 THR A C 1
ATOM 837 O O . THR A 1 106 ? 2.570 0.545 5.317 1.00 93.31 106 THR A O 1
ATOM 840 N N . GLY A 1 107 ? 2.303 -1.045 6.884 1.00 95.44 107 GLY A N 1
ATOM 841 C CA . GLY A 1 107 ? 1.290 -1.825 6.185 1.00 95.44 107 GLY A CA 1
ATOM 842 C C . GLY A 1 107 ? -0.106 -1.311 6.524 1.00 95.44 107 GLY A C 1
ATOM 843 O O . GLY A 1 107 ? -0.369 -0.961 7.673 1.00 95.44 107 GLY A O 1
ATOM 844 N N . LEU A 1 108 ? -0.984 -1.266 5.526 1.00 97.31 108 LEU A N 1
ATOM 845 C CA . LEU A 1 108 ? -2.416 -1.005 5.651 1.00 97.31 108 LEU A CA 1
ATOM 846 C C . LEU A 1 108 ? -3.150 -2.112 4.903 1.00 97.31 108 LEU A C 1
ATOM 848 O O . LEU A 1 108 ? -2.987 -2.248 3.689 1.00 97.31 108 LEU A O 1
ATOM 852 N N . THR A 1 109 ? -3.958 -2.890 5.617 1.00 98.25 109 THR A N 1
ATOM 853 C CA . THR A 1 109 ? -4.645 -4.048 5.039 1.00 98.25 109 THR A CA 1
ATOM 854 C C . THR A 1 109 ? -6.129 -4.019 5.374 1.00 98.25 109 THR A C 1
ATOM 856 O O . THR A 1 109 ? -6.502 -3.930 6.543 1.00 98.25 109 THR A O 1
ATOM 859 N N . LEU A 1 110 ? -6.984 -4.107 4.354 1.00 98.50 110 LEU A N 1
ATOM 860 C CA . LEU A 1 110 ? -8.429 -4.261 4.519 1.00 98.50 110 LEU A CA 1
ATOM 861 C C . LEU A 1 110 ? -8.806 -5.738 4.437 1.00 98.50 110 LEU A C 1
ATOM 863 O O . LEU A 1 110 ? -8.417 -6.433 3.497 1.00 98.50 110 LEU A O 1
ATOM 867 N N . TYR A 1 111 ? -9.626 -6.188 5.382 1.00 98.44 111 TYR A N 1
ATOM 868 C CA . TYR A 1 111 ? -10.196 -7.533 5.412 1.00 98.44 111 TYR A CA 1
ATOM 869 C C . TYR A 1 111 ? -11.721 -7.473 5.350 1.00 98.44 111 TYR A C 1
ATOM 871 O O . TYR A 1 111 ? -12.337 -6.527 5.848 1.00 98.44 111 TYR A O 1
ATOM 879 N N . ASP A 1 112 ? -12.346 -8.492 4.760 1.00 98.19 112 ASP A N 1
ATOM 880 C CA . ASP A 1 112 ? -13.790 -8.692 4.888 1.00 98.19 112 ASP A CA 1
ATOM 881 C C . ASP A 1 112 ? -14.175 -9.321 6.238 1.00 98.19 112 ASP A C 1
ATOM 883 O O . ASP A 1 112 ? -13.327 -9.750 7.020 1.00 98.19 112 ASP A O 1
ATOM 887 N N . ALA A 1 113 ? -15.480 -9.424 6.503 1.00 97.25 113 ALA A N 1
ATOM 888 C CA . ALA A 1 113 ? -16.010 -9.987 7.750 1.00 97.25 113 ALA A CA 1
ATOM 889 C C . ALA A 1 113 ? -15.655 -11.472 7.988 1.00 97.25 113 ALA A C 1
ATOM 891 O O . ALA A 1 113 ? -15.899 -11.996 9.074 1.00 97.25 113 ALA A O 1
ATOM 892 N N . THR A 1 114 ? -15.117 -12.172 6.984 1.00 96.62 114 THR A N 1
ATOM 893 C CA . THR A 1 114 ? -14.626 -13.553 7.110 1.00 96.62 114 THR A CA 1
ATOM 894 C C . THR A 1 114 ? -13.133 -13.621 7.431 1.00 96.62 114 THR A C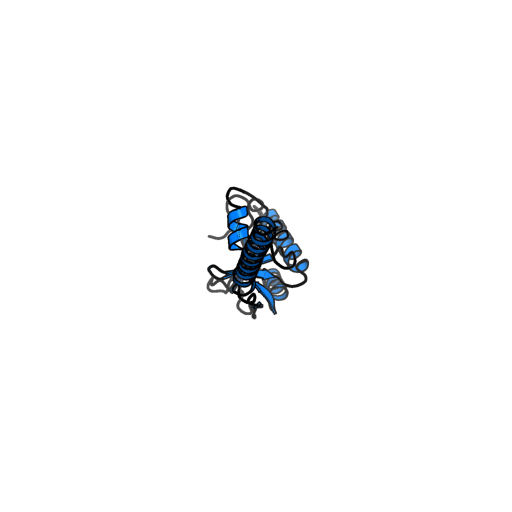 1
ATOM 896 O O . THR A 1 114 ? -12.608 -14.716 7.634 1.00 96.62 114 THR A O 1
ATOM 899 N N . GLY A 1 115 ? -12.453 -12.471 7.486 1.00 95.56 115 GLY A N 1
ATOM 900 C CA . GLY A 1 115 ? -11.005 -12.369 7.646 1.00 95.56 115 GLY A CA 1
ATOM 901 C C . GLY A 1 115 ? -10.237 -12.570 6.340 1.00 95.56 115 GLY A C 1
ATOM 902 O O . GLY A 1 115 ? -9.032 -12.809 6.370 1.00 95.56 115 GLY A O 1
ATOM 903 N N . LYS A 1 116 ? -10.902 -12.509 5.181 1.00 97.19 116 LYS A N 1
ATOM 904 C CA . LYS A 1 116 ? -10.222 -12.586 3.886 1.00 97.19 116 LYS A CA 1
ATOM 905 C C . LYS A 1 116 ? -9.651 -11.215 3.530 1.00 97.19 116 LYS A C 1
ATOM 907 O O . LYS A 1 116 ? -10.376 -10.224 3.532 1.00 97.19 116 LYS A O 1
ATOM 912 N N . GLU A 1 117 ? -8.373 -11.183 3.164 1.00 97.56 117 GLU A N 1
ATOM 913 C CA . GLU A 1 117 ? -7.711 -9.980 2.658 1.00 97.56 117 GLU A CA 1
ATOM 914 C C . GLU A 1 117 ? -8.380 -9.490 1.362 1.00 97.56 117 GLU A C 1
ATOM 916 O O . GLU A 1 117 ? -8.601 -10.258 0.418 1.00 97.56 117 GLU A O 1
ATOM 921 N N . LEU A 1 118 ? -8.719 -8.202 1.339 1.00 97.69 118 LEU A N 1
ATOM 922 C CA . LEU A 1 118 ? -9.280 -7.502 0.185 1.00 97.69 118 LEU A CA 1
ATOM 923 C C . LEU A 1 118 ? -8.204 -6.714 -0.563 1.00 97.69 118 LEU A C 1
ATOM 925 O O . LEU A 1 118 ? -8.171 -6.741 -1.793 1.00 97.69 118 LEU A O 1
ATOM 929 N N . VAL A 1 119 ? -7.337 -6.024 0.180 1.00 97.88 119 VAL A N 1
ATOM 930 C CA . VAL A 1 119 ? -6.170 -5.305 -0.334 1.00 97.88 119 VAL A CA 1
ATOM 931 C C . VAL A 1 119 ? -5.165 -5.086 0.794 1.00 97.88 119 VAL A C 1
ATOM 933 O O . VAL A 1 119 ? -5.564 -4.761 1.912 1.00 97.88 119 VAL A O 1
ATOM 936 N N . SER A 1 120 ? -3.877 -5.215 0.482 1.00 97.62 120 SER A N 1
ATOM 937 C CA . SER A 1 120 ? -2.772 -4.807 1.347 1.00 97.62 120 SER A CA 1
ATOM 938 C C . SER A 1 120 ? -1.843 -3.860 0.593 1.00 97.62 120 SER A C 1
ATOM 940 O O . SER A 1 120 ? -1.400 -4.154 -0.522 1.00 97.62 120 SER A O 1
ATOM 942 N N . VAL A 1 121 ? -1.555 -2.709 1.195 1.00 97.69 121 VAL A N 1
ATOM 943 C CA . VAL A 1 121 ? -0.581 -1.738 0.690 1.00 97.69 121 VAL A CA 1
ATOM 944 C C . VAL A 1 121 ? 0.479 -1.472 1.748 1.00 97.69 121 VAL A C 1
ATOM 946 O O . VAL A 1 121 ? 0.242 -1.582 2.947 1.00 97.69 121 VAL A O 1
ATOM 949 N N . THR A 1 122 ? 1.673 -1.109 1.303 1.00 95.50 122 THR A N 1
ATOM 950 C CA . THR A 1 122 ? 2.808 -0.769 2.153 1.00 95.50 122 THR A CA 1
ATOM 951 C C . THR A 1 122 ? 3.293 0.625 1.807 1.00 95.50 122 THR A C 1
ATOM 953 O O . THR A 1 122 ? 3.732 0.864 0.685 1.00 95.50 122 THR A O 1
ATOM 956 N N . TYR A 1 123 ? 3.278 1.525 2.781 1.00 94.94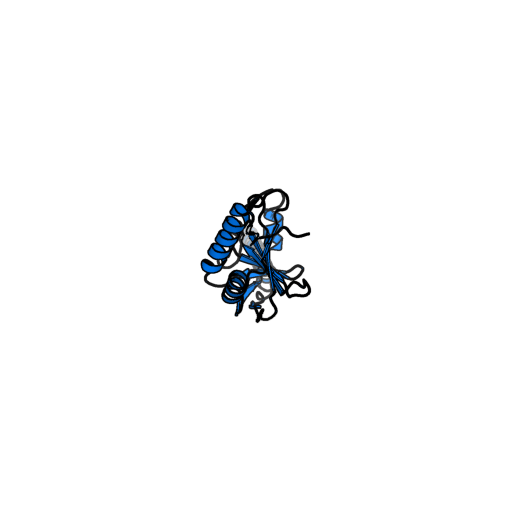 123 TYR A N 1
ATOM 957 C CA . TYR A 1 123 ? 4.031 2.769 2.723 1.00 94.94 123 TYR A CA 1
ATOM 958 C C . TYR A 1 123 ? 5.455 2.532 3.237 1.00 94.94 123 TYR A C 1
ATOM 960 O O . TYR A 1 123 ? 5.653 2.057 4.354 1.00 94.94 123 TYR A O 1
ATOM 968 N N . ASN A 1 124 ? 6.454 2.873 2.430 1.00 92.94 124 ASN A N 1
ATOM 969 C CA . ASN A 1 124 ? 7.860 2.893 2.801 1.00 92.94 124 ASN A CA 1
ATOM 970 C C . ASN A 1 124 ? 8.554 4.079 2.102 1.00 92.94 124 ASN A C 1
ATOM 972 O O . ASN A 1 124 ? 8.730 4.055 0.879 1.00 92.94 124 ASN A O 1
ATOM 976 N N . PRO A 1 125 ? 9.006 5.105 2.846 1.00 90.44 125 PRO A N 1
ATOM 977 C CA . PRO A 1 125 ? 9.689 6.255 2.258 1.00 90.44 125 PRO A CA 1
ATOM 978 C C . PRO A 1 125 ? 10.989 5.869 1.540 1.00 90.44 125 PRO A C 1
ATOM 980 O O . PRO A 1 125 ? 11.401 6.555 0.616 1.00 90.44 125 PRO A O 1
ATOM 983 N N . GLY A 1 126 ? 11.617 4.744 1.894 1.00 89.81 126 GLY A N 1
ATOM 984 C CA . GLY A 1 126 ? 12.803 4.226 1.213 1.00 89.81 126 GLY A CA 1
ATOM 985 C C . GLY A 1 126 ? 12.550 3.706 -0.206 1.00 89.81 126 GLY A C 1
ATOM 986 O O . GLY A 1 126 ? 13.511 3.387 -0.904 1.00 89.81 126 GLY A O 1
ATOM 987 N N . TYR A 1 127 ? 11.294 3.606 -0.656 1.00 92.19 127 TYR A N 1
ATOM 988 C CA . TYR A 1 127 ? 10.983 3.257 -2.044 1.00 92.19 127 TYR A CA 1
ATOM 989 C C . TYR A 1 127 ? 11.138 4.445 -3.000 1.00 92.19 127 TYR A C 1
ATOM 991 O O . TYR A 1 127 ? 11.461 4.211 -4.163 1.00 92.19 127 TYR A O 1
ATOM 999 N N . SER A 1 128 ? 10.996 5.697 -2.543 1.00 91.44 128 SER A N 1
ATOM 1000 C CA . SER A 1 128 ? 10.894 6.868 -3.435 1.00 91.44 128 SER A CA 1
ATOM 1001 C C . SER A 1 128 ? 12.113 7.088 -4.330 1.00 91.44 128 SER A C 1
ATOM 1003 O O . SER A 1 128 ? 11.986 7.617 -5.430 1.00 91.44 128 SER A O 1
ATOM 1005 N N . ASP A 1 129 ? 13.294 6.661 -3.885 1.00 89.56 129 ASP A N 1
ATOM 1006 C CA . ASP A 1 129 ? 14.537 6.804 -4.651 1.00 89.56 129 ASP A CA 1
ATOM 1007 C C . ASP A 1 129 ? 14.674 5.767 -5.783 1.00 89.56 129 ASP A C 1
ATOM 1009 O O . ASP A 1 129 ? 15.534 5.909 -6.654 1.00 89.56 129 ASP A O 1
ATOM 1013 N N . TYR A 1 130 ? 13.841 4.720 -5.782 1.00 91.12 130 TYR A N 1
ATOM 1014 C CA . TYR A 1 130 ? 13.976 3.552 -6.660 1.00 91.12 130 TYR A CA 1
ATOM 1015 C C . TYR A 1 130 ? 12.705 3.225 -7.449 1.00 91.12 130 TYR A C 1
ATOM 1017 O O . TYR A 1 130 ? 12.780 2.673 -8.550 1.00 91.12 130 TYR A O 1
ATOM 1025 N N . ALA A 1 131 ? 11.539 3.512 -6.877 1.00 92.00 131 ALA A N 1
ATOM 1026 C CA . ALA A 1 131 ? 10.255 3.232 -7.483 1.00 92.00 131 ALA A CA 1
ATOM 1027 C C . ALA A 1 131 ? 10.006 4.134 -8.704 1.00 92.00 131 ALA A C 1
ATOM 1029 O O . ALA A 1 131 ? 10.415 5.303 -8.723 1.00 92.00 131 ALA A O 1
ATOM 1030 N N . PRO A 1 132 ? 9.280 3.634 -9.722 1.00 88.69 132 PRO A N 1
ATOM 1031 C CA . PRO A 1 132 ? 8.710 4.476 -10.764 1.00 88.69 132 PRO A CA 1
ATOM 1032 C C . PRO A 1 132 ? 7.999 5.674 -10.142 1.00 88.69 132 PRO A C 1
ATOM 1034 O O . PRO A 1 132 ? 7.420 5.526 -9.076 1.00 88.69 132 PRO A O 1
ATOM 1037 N N . ASN A 1 133 ? 8.042 6.828 -10.815 1.00 87.38 133 ASN A N 1
ATOM 1038 C CA . ASN A 1 133 ? 7.377 8.080 -10.421 1.00 87.38 133 ASN A CA 1
ATOM 1039 C C . ASN A 1 133 ? 7.753 8.664 -9.035 1.00 87.38 133 ASN A C 1
ATOM 1041 O O . ASN A 1 133 ? 7.183 9.683 -8.653 1.00 87.38 133 ASN A O 1
ATOM 1045 N N . GLY A 1 134 ? 8.721 8.078 -8.323 1.00 92.50 134 GLY A N 1
ATOM 1046 C CA . GLY A 1 134 ? 9.081 8.495 -6.967 1.00 92.50 134 GLY A CA 1
ATOM 1047 C C . GLY A 1 134 ? 8.110 8.008 -5.887 1.00 92.50 134 GLY A C 1
ATOM 1048 O O . GLY A 1 134 ? 8.079 8.579 -4.798 1.00 92.50 134 GLY A O 1
ATOM 1049 N N . SER A 1 135 ? 7.294 6.989 -6.178 1.00 95.50 135 SER A N 1
ATOM 1050 C CA . SER A 1 135 ? 6.311 6.464 -5.231 1.00 95.50 135 SER A CA 1
ATOM 1051 C C . SER A 1 135 ? 6.954 5.870 -3.981 1.00 95.50 135 SER A C 1
ATOM 1053 O O . SER A 1 135 ? 8.022 5.262 -4.014 1.00 95.50 135 SER A O 1
ATOM 1055 N N . SER A 1 136 ? 6.252 6.027 -2.864 1.00 95.56 136 SER A N 1
ATOM 1056 C CA . SER A 1 136 ? 6.587 5.402 -1.586 1.00 95.56 136 SER A CA 1
ATOM 1057 C C . SER A 1 136 ? 5.556 4.361 -1.153 1.00 95.56 136 SER A C 1
ATOM 1059 O O . SER A 1 136 ? 5.704 3.756 -0.097 1.00 95.56 136 SER A O 1
ATOM 1061 N N . VAL A 1 137 ? 4.519 4.125 -1.959 1.00 97.12 137 VAL A N 1
ATOM 1062 C CA . VAL A 1 137 ? 3.400 3.239 -1.636 1.00 97.12 137 VAL A CA 1
ATOM 1063 C C . VAL A 1 137 ? 3.373 2.090 -2.629 1.00 97.12 137 VAL A C 1
ATOM 1065 O O . VAL A 1 137 ? 3.229 2.303 -3.832 1.00 97.12 137 VAL A O 1
ATOM 1068 N N . ALA A 1 138 ? 3.488 0.869 -2.121 1.00 96.62 138 ALA A N 1
ATOM 1069 C CA . ALA A 1 138 ? 3.505 -0.342 -2.923 1.00 96.62 138 ALA A CA 1
ATOM 1070 C C . ALA A 1 138 ? 2.360 -1.295 -2.570 1.00 96.62 138 ALA A C 1
ATOM 1072 O O . ALA A 1 138 ? 1.874 -1.315 -1.445 1.00 96.62 138 ALA A O 1
ATOM 1073 N N . LEU A 1 139 ? 1.974 -2.118 -3.536 1.00 96.88 139 LEU A N 1
ATOM 1074 C CA . LEU A 1 139 ? 1.087 -3.265 -3.395 1.00 96.88 139 LEU A CA 1
ATOM 1075 C C . LEU A 1 139 ? 1.804 -4.490 -3.961 1.00 96.88 139 LEU A C 1
ATOM 1077 O O . LEU A 1 139 ? 2.472 -4.398 -4.995 1.00 96.88 139 LEU A O 1
ATOM 1081 N N . PHE A 1 140 ? 1.648 -5.640 -3.311 1.00 95.56 140 PHE A N 1
ATOM 1082 C CA . PHE A 1 140 ? 2.280 -6.886 -3.740 1.00 95.56 140 PHE A CA 1
ATOM 1083 C C . PHE A 1 140 ? 1.230 -7.917 -4.155 1.00 95.56 140 PHE A C 1
ATOM 1085 O O . PHE A 1 140 ? 0.335 -8.239 -3.383 1.00 95.56 140 PHE A O 1
ATOM 1092 N N . ASP A 1 141 ? 1.368 -8.463 -5.363 1.00 91.88 141 ASP A N 1
ATOM 1093 C CA . ASP A 1 141 ? 0.556 -9.578 -5.863 1.00 91.88 141 ASP A CA 1
ATOM 1094 C C . ASP A 1 141 ? 1.479 -10.746 -6.234 1.00 91.88 141 ASP A C 1
ATOM 1096 O O . ASP A 1 141 ? 2.125 -10.791 -7.291 1.00 91.88 141 ASP A O 1
ATOM 1100 N N . GLY A 1 142 ? 1.620 -11.680 -5.293 1.00 89.50 142 GLY A N 1
ATOM 1101 C CA . GLY A 1 142 ? 2.537 -12.808 -5.407 1.00 89.50 142 GLY A CA 1
ATOM 1102 C C . GLY A 1 142 ? 3.998 -12.362 -5.506 1.00 89.50 142 GLY A C 1
ATOM 1103 O O . GLY A 1 142 ? 4.624 -12.031 -4.506 1.00 89.50 142 GLY A O 1
ATOM 1104 N N . ARG A 1 143 ? 4.574 -12.419 -6.714 1.00 87.25 143 ARG A N 1
ATOM 1105 C CA . ARG A 1 143 ? 5.965 -11.987 -6.983 1.00 87.25 143 ARG A CA 1
ATOM 1106 C C . ARG A 1 143 ? 6.058 -10.595 -7.596 1.00 87.25 143 ARG A C 1
ATOM 1108 O O . ARG A 1 143 ? 7.153 -10.135 -7.890 1.00 87.25 143 ARG A O 1
ATOM 1115 N N . LEU A 1 144 ? 4.920 -9.976 -7.868 1.00 92.19 144 LEU A N 1
ATOM 1116 C CA . LEU A 1 144 ? 4.852 -8.707 -8.564 1.00 92.19 144 LEU A CA 1
ATOM 1117 C C . LEU A 1 144 ? 4.707 -7.599 -7.539 1.00 92.19 144 LEU A C 1
ATOM 1119 O O . LEU A 1 144 ? 3.893 -7.699 -6.623 1.00 92.19 144 LEU A O 1
ATOM 1123 N N . ALA A 1 145 ? 5.495 -6.550 -7.718 1.00 96.00 145 ALA A N 1
ATOM 1124 C CA . ALA A 1 145 ? 5.353 -5.316 -6.975 1.00 96.00 145 ALA A CA 1
ATOM 1125 C C . ALA A 1 145 ? 4.721 -4.271 -7.885 1.00 96.00 145 ALA A C 1
ATOM 1127 O O . ALA A 1 145 ? 5.117 -4.115 -9.042 1.00 96.00 145 ALA A O 1
ATOM 1128 N N . TYR A 1 146 ? 3.766 -3.539 -7.342 1.00 97.81 146 TYR A N 1
ATOM 1129 C CA . TYR A 1 146 ? 3.130 -2.408 -7.983 1.00 97.81 146 TYR A CA 1
ATOM 1130 C C . TYR A 1 146 ? 3.303 -1.182 -7.096 1.00 97.81 146 TYR A C 1
ATOM 1132 O O . TYR A 1 146 ? 3.284 -1.313 -5.879 1.00 97.81 146 TYR A O 1
ATOM 1140 N N . VAL A 1 147 ? 3.462 0.001 -7.681 1.00 97.81 147 VAL A N 1
ATOM 1141 C CA . VAL A 1 147 ? 3.586 1.264 -6.945 1.00 97.81 147 VAL A CA 1
ATOM 1142 C C . VAL A 1 147 ? 2.484 2.233 -7.334 1.00 97.81 147 VAL A C 1
ATOM 1144 O O . VAL A 1 147 ? 2.051 2.260 -8.492 1.00 97.81 147 VAL A O 1
ATOM 1147 N N . MET A 1 148 ? 2.009 3.003 -6.362 1.00 98.00 148 MET A N 1
ATOM 1148 C CA . MET A 1 148 ? 0.868 3.895 -6.533 1.00 98.00 148 MET A CA 1
ATOM 1149 C C . MET A 1 148 ? 1.190 5.015 -7.531 1.00 98.00 148 MET A C 1
ATOM 1151 O O . MET A 1 148 ? 2.284 5.585 -7.555 1.00 98.00 148 MET A O 1
ATOM 1155 N N . GLN A 1 149 ? 0.227 5.326 -8.389 1.00 97.06 149 GLN A N 1
ATOM 1156 C CA . GLN A 1 149 ? 0.276 6.453 -9.311 1.00 97.06 149 GLN A CA 1
ATOM 1157 C C . GLN A 1 149 ? -0.376 7.687 -8.692 1.00 97.06 149 GLN A C 1
ATOM 1159 O O . GLN A 1 149 ? -1.362 7.584 -7.968 1.00 97.06 149 GLN A O 1
ATOM 1164 N N . GLY A 1 150 ? 0.135 8.862 -9.059 1.00 94.88 150 GLY A N 1
ATOM 1165 C CA . GLY A 1 150 ? -0.438 10.137 -8.641 1.00 94.88 150 GLY A CA 1
ATOM 1166 C C . GLY A 1 150 ? -0.063 10.543 -7.216 1.00 94.88 150 GLY A C 1
ATOM 1167 O O . GLY A 1 150 ? 1.007 10.194 -6.709 1.00 94.88 150 GLY A O 1
ATOM 1168 N N . ASP A 1 151 ? -0.937 11.350 -6.620 1.00 94.31 151 ASP A N 1
ATOM 1169 C CA . ASP A 1 151 ? -0.756 11.906 -5.283 1.00 94.31 151 ASP A CA 1
ATOM 1170 C C . ASP A 1 151 ? -0.956 10.828 -4.206 1.00 94.31 151 ASP A C 1
ATOM 1172 O O . ASP A 1 151 ? -1.944 10.096 -4.213 1.00 94.31 151 ASP A O 1
ATOM 1176 N N . GLN A 1 152 ? 0.011 10.728 -3.297 1.00 96.00 152 GLN A N 1
ATOM 1177 C CA . GLN A 1 152 ? 0.058 9.750 -2.208 1.00 96.00 152 GLN A CA 1
ATOM 1178 C C . GLN A 1 152 ? -0.086 10.414 -0.834 1.00 96.00 152 GLN A C 1
ATOM 1180 O O . GLN A 1 152 ? -0.132 9.709 0.174 1.00 96.00 152 GLN A O 1
ATOM 1185 N N . GLU A 1 153 ? -0.153 11.750 -0.769 1.00 96.19 153 GLU A N 1
ATOM 1186 C CA . GLU A 1 153 ? -0.131 12.501 0.490 1.00 96.19 153 GLU A CA 1
ATOM 1187 C C . GLU A 1 153 ? -1.263 12.083 1.429 1.00 96.19 153 GLU A C 1
ATOM 1189 O O . GLU A 1 153 ? -1.054 11.939 2.635 1.00 96.19 153 GLU A O 1
ATOM 1194 N N . GLU A 1 154 ? -2.459 11.843 0.888 1.00 97.00 154 GLU A N 1
ATOM 1195 C CA . GLU A 1 154 ? -3.609 11.463 1.701 1.00 97.00 154 GLU A CA 1
ATOM 1196 C C . GLU A 1 154 ? -3.453 10.076 2.334 1.00 97.00 154 GLU A C 1
ATOM 1198 O O . GLU A 1 154 ? -3.725 9.930 3.527 1.00 97.00 154 GLU A O 1
ATOM 1203 N N . LEU A 1 155 ? -2.962 9.091 1.573 1.00 96.88 155 LEU A N 1
ATOM 1204 C CA . LEU A 1 155 ? -2.705 7.741 2.078 1.00 96.88 155 LEU A CA 1
ATOM 1205 C C . LEU A 1 155 ? -1.599 7.751 3.129 1.00 96.88 155 LEU A C 1
ATOM 1207 O O . LEU A 1 155 ? -1.763 7.150 4.186 1.00 96.88 155 LEU A O 1
ATOM 1211 N N . ILE A 1 156 ? -0.498 8.455 2.858 1.00 96.06 156 ILE A N 1
ATOM 1212 C CA . ILE A 1 156 ? 0.641 8.559 3.777 1.00 96.06 156 ILE A CA 1
ATOM 1213 C C . ILE A 1 156 ? 0.194 9.187 5.097 1.00 96.06 156 ILE A C 1
ATOM 1215 O O . ILE A 1 156 ? 0.428 8.624 6.164 1.00 96.06 156 ILE A O 1
ATOM 1219 N N . ARG A 1 157 ? -0.522 10.316 5.027 1.00 97.31 157 ARG A N 1
ATOM 1220 C CA . ARG A 1 157 ? -1.062 10.985 6.212 1.00 97.31 157 ARG A CA 1
ATOM 1221 C C . ARG A 1 157 ? -2.009 10.073 6.990 1.00 97.31 157 ARG A C 1
ATOM 1223 O O . ARG A 1 157 ? -1.913 10.013 8.209 1.00 97.31 157 ARG A O 1
ATOM 1230 N N . PH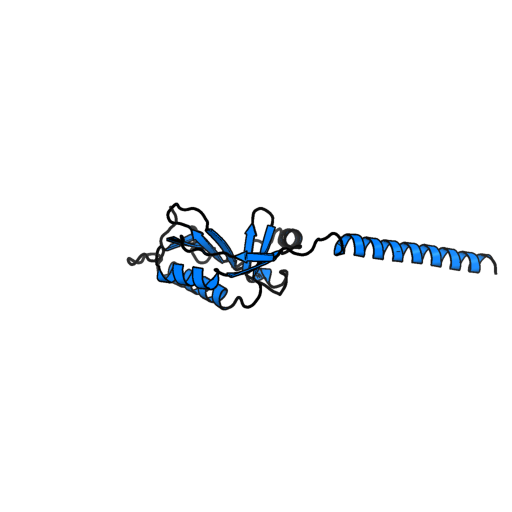E A 1 158 ? -2.910 9.373 6.302 1.00 97.44 158 PHE A N 1
ATOM 1231 C CA . PHE A 1 158 ? -3.839 8.447 6.947 1.00 97.44 158 PHE A CA 1
ATOM 1232 C C . PHE A 1 158 ? -3.114 7.278 7.631 1.00 97.44 158 PHE A C 1
ATOM 1234 O O . PHE A 1 158 ? -3.458 6.925 8.756 1.00 97.44 158 PHE A O 1
ATOM 1241 N N . ALA A 1 159 ? -2.085 6.715 6.992 1.00 95.38 159 ALA A N 1
ATOM 1242 C CA . ALA A 1 159 ? -1.258 5.660 7.570 1.00 95.38 159 ALA A CA 1
ATOM 1243 C C . ALA A 1 159 ? -0.567 6.125 8.862 1.00 95.38 159 ALA A C 1
ATOM 1245 O O . ALA A 1 159 ? -0.609 5.421 9.871 1.00 95.38 159 ALA A O 1
ATOM 1246 N N . ASP A 1 160 ? 0.032 7.318 8.841 1.00 93.88 160 ASP A N 1
ATOM 1247 C CA . ASP A 1 160 ? 0.712 7.898 10.001 1.00 93.88 160 ASP A CA 1
ATOM 1248 C C . ASP A 1 160 ? -0.274 8.213 11.143 1.00 93.88 160 ASP A C 1
ATOM 1250 O O . ASP A 1 160 ? 0.016 7.920 12.303 1.00 93.88 160 ASP A O 1
ATOM 1254 N N . GLU A 1 161 ? -1.459 8.748 10.824 1.00 94.88 161 GLU A N 1
ATOM 1255 C CA . GLU A 1 161 ? -2.540 8.982 11.794 1.00 94.88 161 GLU A CA 1
ATOM 1256 C C . GLU A 1 161 ? -2.969 7.671 12.475 1.00 94.88 161 GLU A C 1
ATOM 1258 O O . GLU A 1 161 ? -2.970 7.601 13.705 1.00 94.88 161 GLU A O 1
ATOM 1263 N N . CYS A 1 162 ? -3.228 6.606 11.705 1.00 94.19 162 CYS A N 1
ATOM 1264 C CA . CYS A 1 162 ? -3.604 5.301 12.262 1.00 94.19 162 CYS A CA 1
ATOM 1265 C C . CYS A 1 162 ? -2.524 4.738 13.197 1.00 94.19 162 CYS A C 1
ATOM 1267 O O . CYS A 1 162 ? -2.833 4.211 14.266 1.00 94.19 162 CYS A O 1
ATOM 1269 N N . VAL A 1 163 ? -1.246 4.848 12.813 1.00 92.44 163 VAL A N 1
ATOM 1270 C CA . VAL A 1 163 ? -0.122 4.369 13.632 1.00 92.44 163 VAL A CA 1
ATOM 1271 C C . VAL A 1 163 ? -0.028 5.135 14.949 1.00 92.44 163 VAL A C 1
ATOM 1273 O O . VAL A 1 163 ? 0.143 4.512 15.999 1.00 92.44 163 VAL A O 1
ATOM 1276 N N . GLU A 1 164 ? -0.144 6.463 14.928 1.00 91.44 164 GLU A N 1
ATOM 1277 C CA . GLU A 1 164 ? -0.072 7.270 16.150 1.00 91.44 164 GLU A CA 1
ATOM 1278 C C . GLU A 1 164 ? -1.282 7.049 17.067 1.00 91.44 164 GLU A C 1
ATOM 1280 O O . GLU A 1 164 ? -1.109 6.934 18.284 1.00 91.44 164 GLU A O 1
ATOM 1285 N N . GLU A 1 165 ? -2.486 6.904 16.510 1.00 91.75 165 GLU A N 1
ATOM 1286 C CA . GLU A 1 165 ? -3.683 6.555 17.282 1.00 91.75 165 GLU A CA 1
ATOM 1287 C C . GLU A 1 165 ? -3.540 5.183 17.946 1.00 91.75 165 GLU A C 1
ATOM 1289 O O . GLU A 1 165 ? -3.636 5.062 19.170 1.00 91.75 165 GLU A O 1
ATOM 1294 N N . ALA A 1 166 ? -3.200 4.153 17.171 1.00 90.06 166 ALA A N 1
ATOM 1295 C CA . ALA A 1 166 ? -3.026 2.801 17.687 1.00 90.06 166 ALA A CA 1
ATOM 1296 C C . ALA A 1 166 ? -1.896 2.700 18.725 1.00 90.06 166 ALA A C 1
ATOM 1298 O O . ALA A 1 166 ? -1.967 1.920 19.680 1.00 90.06 166 ALA A O 1
ATOM 1299 N N . ARG A 1 167 ? -0.840 3.508 18.574 1.00 87.88 167 ARG A N 1
ATOM 1300 C CA . ARG A 1 167 ? 0.238 3.624 19.560 1.00 87.88 167 ARG A CA 1
ATOM 1301 C C . ARG A 1 167 ? -0.253 4.253 20.862 1.00 87.88 167 ARG A C 1
ATOM 1303 O O . ARG A 1 167 ? 0.142 3.778 21.931 1.00 87.88 167 ARG A O 1
ATOM 1310 N N . ALA A 1 168 ? -1.053 5.316 20.783 1.00 84.25 168 ALA A N 1
ATOM 1311 C CA . ALA A 1 168 ? -1.575 6.038 21.942 1.00 84.25 168 ALA A CA 1
ATOM 1312 C C . ALA A 1 168 ? -2.533 5.180 22.785 1.00 84.25 168 ALA A C 1
ATOM 1314 O O . ALA A 1 168 ? -2.585 5.337 24.007 1.00 84.25 168 ALA A O 1
ATOM 1315 N N . GLU A 1 169 ? -3.236 4.238 22.154 1.00 77.12 169 GLU A N 1
ATOM 1316 C CA . GLU A 1 169 ? -4.177 3.341 22.829 1.00 77.12 169 GLU A CA 1
ATOM 1317 C C . GLU A 1 169 ? -3.528 2.175 23.586 1.00 77.12 169 GLU A C 1
ATOM 1319 O O . GLU A 1 169 ? -4.214 1.492 24.350 1.00 77.12 169 GLU A O 1
ATOM 1324 N N . ASN A 1 170 ? -2.212 1.960 23.458 1.00 64.44 170 ASN A N 1
ATOM 1325 C CA . ASN A 1 170 ? -1.499 0.920 24.204 1.00 64.44 170 ASN A CA 1
ATOM 1326 C C . ASN A 1 170 ? -1.713 1.073 25.728 1.00 64.44 170 ASN A C 1
ATOM 1328 O O . ASN A 1 170 ? -1.042 1.861 26.398 1.00 64.44 170 ASN A O 1
ATOM 1332 N N . GLY A 1 171 ? -2.635 0.276 26.283 1.00 53.94 171 GLY A N 1
ATOM 1333 C CA . GLY A 1 171 ? -2.983 0.255 27.706 1.00 53.94 171 GLY A CA 1
ATOM 1334 C C . GLY A 1 171 ? -4.197 1.103 28.121 1.00 53.94 171 GLY A C 1
ATOM 1335 O O . GLY A 1 171 ? -4.373 1.315 29.323 1.00 53.94 171 GLY A O 1
ATOM 1336 N N . GLN A 1 172 ? -5.027 1.585 27.186 1.00 51.78 172 GLN A N 1
ATOM 1337 C CA . GLN A 1 172 ? -6.247 2.361 27.478 1.00 51.78 172 GLN A CA 1
ATOM 1338 C C . GLN A 1 172 ? -7.544 1.562 27.245 1.00 51.78 172 GLN A C 1
ATOM 1340 O O . GLN A 1 172 ? -7.559 0.567 26.538 1.00 51.78 172 GLN A O 1
ATOM 1345 N N . SER A 1 173 ? -8.650 1.965 27.888 1.00 47.28 173 SER A N 1
ATOM 1346 C CA . SER A 1 173 ? -9.893 1.171 27.959 1.00 47.28 173 SER A CA 1
ATOM 1347 C C . SER A 1 173 ? -10.887 1.379 26.806 1.00 47.28 173 SER A C 1
ATOM 1349 O O . SER A 1 173 ? -11.981 0.822 26.867 1.00 47.28 173 SER A O 1
ATOM 1351 N N . THR A 1 174 ? -10.573 2.216 25.813 1.00 59.06 174 THR A N 1
ATOM 1352 C CA . THR A 1 174 ? -11.454 2.514 24.666 1.00 59.06 174 THR A CA 1
ATOM 1353 C C . THR A 1 174 ? -11.342 1.484 23.536 1.00 59.06 174 THR A C 1
ATOM 1355 O O . THR A 1 174 ? -12.341 1.271 22.859 1.00 59.06 174 THR A O 1
ATOM 1358 N N . ASN A 1 175 ? -10.186 0.812 23.398 1.00 64.44 175 ASN A N 1
ATOM 1359 C CA . ASN A 1 175 ? -9.856 -0.240 22.418 1.00 64.44 175 ASN A CA 1
ATOM 1360 C C . ASN A 1 175 ? -10.474 -0.032 21.019 1.00 64.44 175 ASN A C 1
ATOM 1362 O O . ASN A 1 175 ? -11.175 -0.915 20.519 1.00 64.44 175 ASN A O 1
ATOM 1366 N N . LEU A 1 176 ? -10.203 1.113 20.384 1.00 80.69 176 LEU A N 1
ATOM 1367 C CA . LEU A 1 176 ? -10.482 1.298 18.957 1.00 80.69 176 LEU A CA 1
ATOM 1368 C C . LEU A 1 176 ? -9.553 0.398 18.129 1.00 80.69 176 LEU A C 1
ATOM 1370 O O . LEU A 1 176 ? -9.979 -0.224 17.157 1.00 80.69 176 LEU A O 1
ATOM 1374 N N . TRP A 1 177 ? -8.300 0.288 18.571 1.00 86.75 177 TRP A N 1
ATOM 1375 C CA . TRP A 1 177 ? -7.253 -0.542 18.005 1.00 86.75 177 TRP A CA 1
ATOM 1376 C C . TRP A 1 177 ? -6.947 -1.720 18.931 1.00 86.75 177 TRP A C 1
ATOM 1378 O O . TRP A 1 177 ? -6.467 -1.565 20.055 1.00 86.75 177 TRP A O 1
ATOM 1388 N N . ARG A 1 178 ? -7.202 -2.935 18.449 1.00 87.81 178 ARG A N 1
ATOM 1389 C CA . ARG A 1 178 ? -6.939 -4.190 19.161 1.00 87.81 178 ARG A CA 1
ATOM 1390 C C . ARG A 1 178 ? -5.709 -4.905 18.614 1.00 87.81 178 ARG A C 1
ATOM 1392 O O . ARG A 1 178 ? -5.316 -4.713 17.464 1.00 87.81 178 ARG A O 1
ATOM 1399 N N . PHE A 1 179 ? -5.103 -5.740 19.452 1.00 81.44 179 PHE A N 1
ATOM 1400 C CA . PHE A 1 179 ? -4.101 -6.703 19.004 1.00 81.44 179 PHE A CA 1
ATOM 1401 C C . PHE A 1 179 ? -4.743 -7.725 18.063 1.00 81.44 179 PHE A C 1
ATOM 1403 O O . PHE A 1 179 ? -5.944 -7.985 18.146 1.00 81.44 179 PHE A O 1
ATOM 1410 N N . VAL A 1 180 ? -3.929 -8.273 17.167 1.00 76.06 180 VAL A N 1
ATOM 1411 C CA . VAL A 1 180 ? -4.317 -9.408 16.329 1.00 76.06 180 VAL A CA 1
ATOM 1412 C C . VAL A 1 180 ? -4.000 -10.678 17.111 1.00 76.06 180 VAL A C 1
ATOM 1414 O O . VAL A 1 180 ? -2.866 -10.830 17.569 1.00 76.06 180 VAL A O 1
ATOM 1417 N N . ASP A 1 181 ? -5.010 -11.525 17.307 1.00 60.56 181 ASP A N 1
ATOM 1418 C CA . ASP A 1 181 ? -4.898 -12.820 17.997 1.00 60.56 181 ASP A CA 1
ATOM 1419 C C . ASP A 1 181 ? -4.273 -13.912 17.109 1.00 60.56 181 ASP A C 1
ATOM 1421 O O . ASP A 1 181 ? -4.519 -13.906 15.877 1.00 60.56 181 ASP A O 1
#